Protein AF-A0ABD0RGD9-F1 (afdb_monomer_lite)

pLDDT: mean 90.19, std 5.94, range [71.19, 97.44]

InterPro domains:
  IPR007110 Immunoglobulin-like domain [PS50835] (1-31)
  IPR013783 Immunoglobulin-like fold [G3DSA:2.60.40.10] (1-57)
  IPR036179 Immunoglobulin-like domain superfamily [SSF48726] (2-57)
  IPR050199 Immunoglobulin Heavy Variable [PTHR23266] (3-57)

Secondary structure (DSSP, 8-state):
-----TT----------SS-GGGS-EEEEEE-TTS-EEEEEEEETTTEEEE-GGG--

Structure (mmCIF, N/CA/C/O backbone):
data_AF-A0ABD0RGD9-F1
#
_entry.id   AF-A0ABD0RGD9-F1
#
loop_
_atom_site.group_PDB
_atom_site.id
_atom_site.type_symbol
_atom_site.label_atom_id
_atom_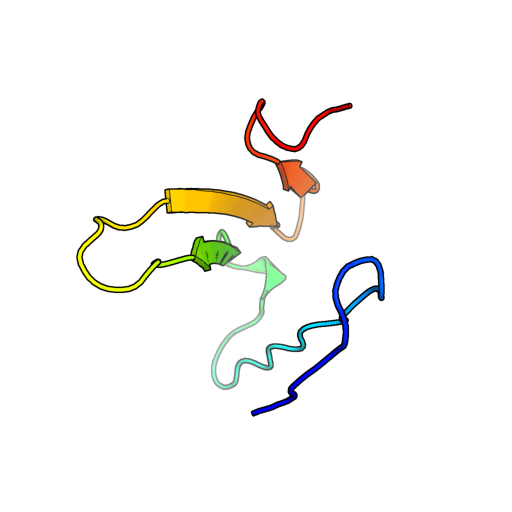site.label_alt_id
_atom_site.label_comp_id
_atom_site.label_asym_id
_atom_site.label_entity_id
_atom_site.label_seq_id
_atom_site.pdbx_PDB_ins_code
_atom_site.Cartn_x
_atom_site.Cartn_y
_atom_site.Cartn_z
_atom_site.occupancy
_atom_site.B_iso_or_equiv
_atom_site.auth_seq_id
_atom_site.auth_comp_id
_atom_site.auth_asym_id
_atom_site.auth_atom_id
_atom_site.pdbx_PDB_model_num
ATOM 1 N N . SER A 1 1 ? -7.832 -14.426 3.535 1.00 73.50 1 SER A N 1
ATOM 2 C CA . SER A 1 1 ? -8.070 -13.170 4.280 1.00 73.50 1 SER A CA 1
ATOM 3 C C . SER A 1 1 ? -7.455 -13.303 5.665 1.00 73.50 1 SER A C 1
ATOM 5 O O . SER A 1 1 ? -7.293 -14.423 6.133 1.00 73.50 1 SER A O 1
ATOM 7 N N . VAL A 1 2 ? -7.072 -12.194 6.300 1.00 84.88 2 VAL A N 1
ATOM 8 C CA . VAL A 1 2 ? -6.504 -12.182 7.660 1.00 84.88 2 VAL A CA 1
ATOM 9 C C . VAL A 1 2 ? -7.400 -11.314 8.539 1.00 84.88 2 VAL A C 1
ATOM 11 O O . VAL A 1 2 ? -7.761 -10.214 8.131 1.00 84.88 2 VAL A O 1
ATOM 14 N N . VAL A 1 3 ? -7.759 -11.806 9.724 1.00 90.75 3 VAL A N 1
ATOM 15 C CA . VAL A 1 3 ? -8.506 -11.052 10.742 1.00 90.75 3 VAL A CA 1
ATOM 16 C C . VAL A 1 3 ? -7.553 -10.755 11.897 1.00 90.75 3 VAL A C 1
ATOM 18 O O . VAL A 1 3 ? -6.859 -11.655 12.367 1.00 90.75 3 VAL A O 1
ATOM 21 N N . LYS A 1 4 ? -7.494 -9.493 12.325 1.00 92.94 4 LYS A N 1
ATOM 22 C CA . LYS A 1 4 ? -6.646 -9.012 13.425 1.00 92.94 4 LYS A CA 1
ATOM 23 C C . LYS A 1 4 ? -7.477 -8.283 14.470 1.00 92.94 4 LYS A C 1
ATOM 25 O O . LYS A 1 4 ? -8.587 -7.835 14.176 1.00 92.94 4 LYS A O 1
ATOM 30 N N . LYS A 1 5 ? -6.941 -8.168 15.685 1.00 95.69 5 LYS A N 1
ATOM 31 C CA . LYS A 1 5 ? -7.578 -7.380 16.744 1.00 95.69 5 LYS A CA 1
ATOM 32 C C . LYS A 1 5 ? -7.389 -5.879 16.479 1.00 95.69 5 LYS A C 1
ATOM 34 O O . LYS A 1 5 ? -6.413 -5.493 15.832 1.00 95.69 5 LYS A O 1
ATOM 39 N N . PRO A 1 6 ? -8.291 -5.013 16.976 1.00 94.06 6 PRO A N 1
ATOM 40 C CA . PRO A 1 6 ? -8.083 -3.568 16.919 1.00 94.06 6 PRO A CA 1
ATOM 41 C C . PRO A 1 6 ? -6.731 -3.175 17.532 1.00 94.06 6 PRO A C 1
ATOM 43 O O . PRO A 1 6 ? -6.377 -3.660 18.603 1.00 94.06 6 PRO A O 1
ATOM 46 N N . GLY A 1 7 ? -5.981 -2.307 16.849 1.00 92.56 7 GLY A N 1
ATOM 47 C CA . GLY A 1 7 ? -4.649 -1.859 17.276 1.00 92.56 7 GLY A CA 1
ATOM 48 C C . GLY A 1 7 ? -3.483 -2.735 16.801 1.00 92.56 7 GLY A C 1
ATOM 49 O O . GLY A 1 7 ? -2.337 -2.311 16.909 1.00 92.56 7 GLY A O 1
ATOM 50 N N . GLU A 1 8 ? -3.741 -3.915 16.231 1.00 95.44 8 GLU A N 1
ATOM 51 C CA . GLU A 1 8 ? -2.692 -4.738 15.624 1.00 95.44 8 GLU A CA 1
ATOM 52 C C . GLU A 1 8 ? -2.386 -4.292 14.186 1.00 95.44 8 GLU A C 1
ATOM 54 O O . GLU A 1 8 ? -3.287 -4.026 13.386 1.00 95.44 8 GLU A O 1
ATOM 59 N N . SER A 1 9 ? -1.100 -4.280 13.832 1.00 91.56 9 SER A N 1
ATOM 60 C CA . SER A 1 9 ? -0.657 -4.009 12.463 1.00 91.56 9 SER A CA 1
ATOM 61 C C . SER A 1 9 ? -0.918 -5.198 11.534 1.00 91.56 9 SER A C 1
ATOM 63 O O . SER A 1 9 ? -0.776 -6.366 11.907 1.00 91.56 9 SER A O 1
ATOM 65 N N . VAL A 1 10 ? -1.254 -4.891 10.281 1.00 90.94 10 VAL A N 1
ATOM 66 C CA . VAL A 1 10 ? -1.427 -5.864 9.195 1.00 90.94 10 VAL A CA 1
ATOM 67 C C . VAL A 1 10 ? -0.499 -5.492 8.048 1.00 90.94 10 VAL A C 1
ATOM 69 O O . VAL A 1 10 ? -0.447 -4.330 7.651 1.00 90.94 10 VAL A O 1
ATOM 72 N N . THR A 1 11 ? 0.162 -6.492 7.467 1.00 92.00 11 THR A N 1
ATOM 73 C CA . THR A 1 11 ? 0.892 -6.348 6.204 1.00 92.00 11 THR A CA 1
ATOM 74 C C . THR A 1 11 ? 0.072 -6.957 5.075 1.00 92.00 11 THR A C 1
ATOM 76 O O . THR A 1 11 ? -0.352 -8.110 5.164 1.00 92.00 11 THR A O 1
ATOM 79 N N . LEU A 1 12 ? -0.150 -6.185 4.013 1.00 89.31 12 LEU A N 1
ATOM 80 C CA . LEU A 1 12 ? -0.769 -6.655 2.775 1.00 89.31 12 LEU A CA 1
ATOM 81 C C . LEU A 1 12 ? 0.314 -6.903 1.722 1.00 89.31 12 LEU A C 1
ATOM 83 O O . LEU A 1 12 ? 1.283 -6.151 1.634 1.00 89.31 12 LEU A O 1
ATOM 87 N N . SER A 1 13 ? 0.137 -7.947 0.916 1.00 88.75 13 SER A N 1
ATOM 88 C CA . SER A 1 13 ? 1.071 -8.337 -0.144 1.00 88.75 13 SER A CA 1
ATOM 89 C C . SER A 1 13 ? 0.324 -8.423 -1.470 1.00 88.75 13 SER A C 1
ATOM 91 O O . SER A 1 13 ? -0.765 -8.992 -1.531 1.00 88.75 13 SER A O 1
ATOM 93 N N . CYS A 1 14 ? 0.905 -7.862 -2.527 1.00 86.44 14 CYS A N 1
ATOM 94 C CA . CYS A 1 14 ? 0.412 -7.971 -3.896 1.00 86.44 14 CYS A CA 1
ATOM 95 C C . CYS A 1 14 ? 1.559 -8.480 -4.772 1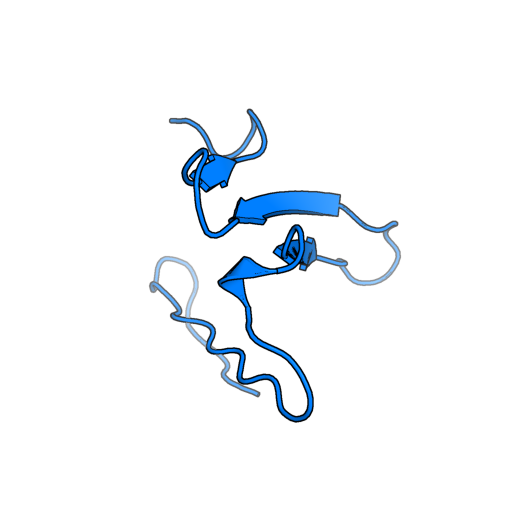.00 86.44 14 CYS A C 1
ATOM 97 O O . CYS A 1 14 ? 2.703 -8.076 -4.577 1.00 86.44 14 CYS A O 1
ATOM 99 N N . THR A 1 15 ? 1.264 -9.361 -5.722 1.00 89.75 15 THR A N 1
ATOM 100 C CA . THR A 1 15 ? 2.222 -9.859 -6.714 1.00 89.75 15 THR A CA 1
ATOM 101 C C . THR A 1 15 ? 1.565 -9.745 -8.077 1.00 89.75 15 THR A C 1
ATOM 103 O O . THR A 1 15 ? 0.410 -10.134 -8.236 1.00 89.75 15 THR A O 1
ATOM 106 N N . VAL A 1 16 ? 2.288 -9.199 -9.052 1.00 88.44 16 VAL A N 1
ATOM 107 C CA . VAL A 1 16 ? 1.813 -9.070 -10.434 1.00 88.44 16 VAL A CA 1
A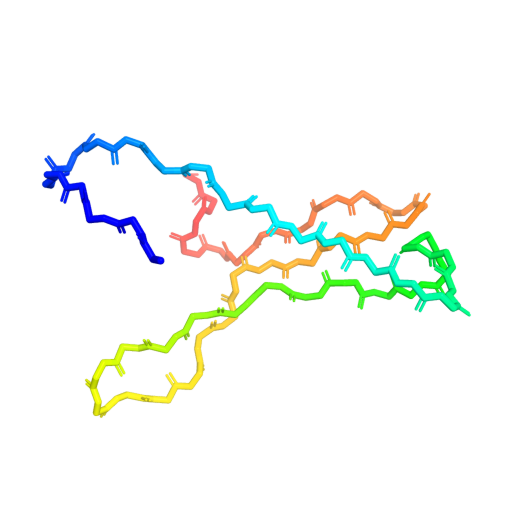TOM 108 C C . VAL A 1 16 ? 2.616 -9.996 -11.336 1.00 88.44 16 VAL A C 1
ATOM 110 O O . VAL A 1 16 ? 3.788 -10.269 -11.075 1.00 88.44 16 VAL A O 1
ATOM 113 N N . SER A 1 17 ? 1.982 -10.475 -12.398 1.00 93.44 17 SER A N 1
ATOM 114 C CA . SER A 1 17 ? 2.604 -11.274 -13.449 1.00 93.44 17 SER A CA 1
ATOM 115 C C . SER A 1 17 ? 2.281 -10.664 -14.814 1.00 93.44 17 SER A C 1
ATOM 117 O O . SER A 1 17 ? 1.264 -9.995 -14.984 1.00 93.44 17 SER A O 1
ATOM 119 N N . GLY A 1 18 ? 3.173 -10.855 -15.789 1.00 93.38 18 GLY A N 1
ATOM 120 C CA . GLY A 1 18 ? 3.006 -10.333 -17.152 1.00 93.38 18 GLY A CA 1
ATOM 121 C C . GLY A 1 18 ? 3.468 -8.886 -17.367 1.00 93.38 18 GLY A C 1
ATOM 122 O O . GLY A 1 18 ? 3.533 -8.445 -18.508 1.00 93.38 18 GLY A O 1
ATOM 123 N N . PHE A 1 19 ? 3.840 -8.161 -16.309 1.00 88.44 19 PHE A N 1
ATOM 124 C CA . PHE A 1 19 ? 4.482 -6.847 -16.396 1.00 88.44 19 PHE A CA 1
ATOM 125 C C . PHE A 1 19 ? 5.335 -6.562 -15.153 1.00 88.44 19 PHE A C 1
ATOM 127 O O . PHE A 1 19 ? 5.196 -7.227 -14.125 1.00 88.44 19 PHE A O 1
ATOM 134 N N . SER A 1 20 ? 6.217 -5.564 -15.241 1.00 88.06 20 SER A N 1
ATOM 135 C CA . SER A 1 20 ? 6.983 -5.088 -14.086 1.00 88.06 20 SER A CA 1
ATOM 136 C C . SER A 1 20 ? 6.159 -4.090 -13.275 1.00 88.06 20 SER A C 1
ATOM 138 O O . SER A 1 20 ? 5.640 -3.128 -13.838 1.00 88.06 20 SER A O 1
ATOM 140 N N . MET A 1 21 ? 6.092 -4.246 -11.946 1.00 84.31 21 MET A N 1
ATOM 141 C CA . MET A 1 21 ? 5.440 -3.253 -11.069 1.00 84.31 21 MET A CA 1
ATOM 142 C C . MET A 1 21 ? 6.023 -1.846 -11.227 1.00 84.31 21 MET A C 1
ATOM 144 O O . MET A 1 21 ? 5.331 -0.871 -10.969 1.00 84.31 21 MET A O 1
ATOM 148 N N . SER A 1 22 ? 7.284 -1.731 -11.655 1.00 84.31 22 SER A N 1
ATOM 149 C CA . SER A 1 22 ? 7.919 -0.435 -11.902 1.00 84.31 22 SER A CA 1
ATOM 150 C C . SER A 1 22 ? 7.386 0.282 -13.144 1.00 84.31 22 SER A C 1
ATOM 152 O O . SER A 1 22 ? 7.607 1.481 -13.280 1.00 84.31 22 SER A O 1
ATOM 154 N N . SER A 1 23 ? 6.697 -0.425 -14.044 1.00 88.44 23 SER A N 1
ATOM 155 C CA . SER A 1 23 ? 6.196 0.124 -15.308 1.00 88.44 23 SER A CA 1
ATOM 156 C C . SER A 1 23 ? 4.892 0.910 -15.164 1.00 88.44 23 SER A C 1
ATOM 158 O O . SER A 1 23 ? 4.518 1.612 -16.099 1.00 88.44 23 SER A O 1
ATOM 160 N N . TYR A 1 24 ? 4.196 0.803 -14.028 1.00 87.38 24 TYR A N 1
ATOM 161 C CA . TYR A 1 24 ? 2.890 1.426 -13.821 1.00 87.38 24 TYR A CA 1
ATOM 162 C C . TYR A 1 24 ? 2.750 2.010 -12.419 1.00 87.38 24 TYR A C 1
ATOM 164 O O . TYR A 1 24 ? 3.415 1.592 -11.472 1.00 87.38 24 TYR A O 1
ATOM 172 N N . PHE A 1 25 ? 1.824 2.958 -12.279 1.00 90.44 25 PHE A N 1
ATOM 173 C CA . PHE A 1 25 ? 1.381 3.415 -10.971 1.00 90.44 25 PHE A CA 1
ATOM 174 C C . PHE A 1 25 ? 0.526 2.331 -10.316 1.00 90.44 25 PHE A C 1
ATOM 176 O O . PHE A 1 25 ? -0.555 1.993 -10.799 1.00 90.44 25 PHE A O 1
ATOM 183 N N . MET A 1 26 ? 0.996 1.807 -9.189 1.00 91.31 26 MET A N 1
ATOM 184 C CA . MET A 1 26 ? 0.279 0.805 -8.413 1.00 91.31 26 MET A CA 1
ATOM 185 C C . MET A 1 26 ? -0.480 1.498 -7.287 1.00 91.31 26 MET A C 1
ATOM 187 O O . MET A 1 26 ? 0.127 2.068 -6.381 1.00 91.31 26 MET A O 1
ATOM 191 N N . HIS A 1 27 ? -1.810 1.459 -7.342 1.00 92.69 27 HIS A N 1
ATOM 192 C CA . HIS A 1 27 ? -2.674 2.117 -6.363 1.00 92.69 27 HIS A CA 1
ATOM 193 C C . HIS A 1 27 ? -3.199 1.131 -5.317 1.00 92.69 27 HIS A C 1
ATOM 195 O O . HIS A 1 27 ? -3.649 0.036 -5.648 1.00 92.69 27 HIS A O 1
ATOM 201 N N . TRP A 1 28 ? -3.216 1.567 -4.057 1.00 93.31 28 TRP A N 1
ATOM 202 C CA . TRP A 1 28 ? -3.932 0.903 -2.973 1.00 93.31 28 TRP A CA 1
ATOM 203 C C . TRP A 1 28 ? -5.227 1.654 -2.674 1.00 93.31 28 TRP A C 1
ATOM 205 O O . TRP A 1 28 ? -5.241 2.878 -2.518 1.00 93.31 28 TRP A O 1
ATOM 215 N N . ILE A 1 29 ? -6.318 0.901 -2.577 1.00 95.44 29 ILE A N 1
ATOM 216 C CA . ILE A 1 29 ? -7.651 1.398 -2.239 1.00 95.44 29 ILE A CA 1
ATOM 217 C C . ILE A 1 29 ? -8.267 0.494 -1.171 1.00 95.44 29 ILE A C 1
ATOM 219 O O . ILE A 1 29 ? -7.975 -0.701 -1.119 1.00 95.44 29 ILE A O 1
ATOM 223 N N . ARG A 1 30 ? -9.135 1.050 -0.326 1.00 94.38 30 ARG A N 1
ATOM 224 C CA . ARG A 1 30 ? -9.989 0.271 0.583 1.00 94.38 30 ARG A CA 1
ATOM 225 C C . ARG A 1 30 ? -11.445 0.620 0.372 1.00 94.38 30 ARG A C 1
ATOM 227 O O . ARG A 1 30 ? -11.784 1.750 0.038 1.00 94.38 30 ARG A O 1
ATOM 234 N N . GLN A 1 31 ? -12.306 -0.341 0.662 1.00 95.81 31 GLN A N 1
ATOM 235 C CA . GLN A 1 31 ? -13.743 -0.141 0.691 1.00 95.81 31 GLN A CA 1
ATOM 236 C C . GLN A 1 31 ? -14.289 -0.669 2.011 1.00 95.81 31 GLN A C 1
ATOM 238 O O . GLN A 1 31 ? -14.036 -1.814 2.382 1.00 95.81 31 GLN A O 1
ATOM 243 N N . LYS A 1 32 ? -15.033 0.172 2.729 1.00 94.25 32 LYS A N 1
ATOM 244 C CA . LYS A 1 32 ? -15.779 -0.255 3.919 1.00 94.25 32 LYS A CA 1
ATOM 245 C C . LYS A 1 32 ? -17.161 -0.764 3.487 1.00 94.25 32 LYS A C 1
ATOM 247 O O . LYS A 1 32 ? -17.688 -0.264 2.490 1.00 94.25 32 LYS A O 1
ATOM 252 N N . PRO A 1 33 ? -17.781 -1.701 4.228 1.00 96.38 33 PRO A N 1
ATOM 253 C CA . PRO A 1 33 ? -19.143 -2.144 3.938 1.00 96.38 33 PRO A CA 1
ATOM 254 C C . PRO A 1 33 ? -20.106 -0.953 3.801 1.00 96.38 33 PRO A C 1
ATOM 256 O O . PRO A 1 33 ? -20.142 -0.078 4.667 1.00 96.38 33 PRO A O 1
ATOM 259 N N . GLY A 1 34 ? -20.843 -0.888 2.689 1.00 97.44 34 GLY A N 1
ATOM 260 C CA . GLY A 1 34 ? -21.796 0.194 2.405 1.00 97.44 34 GLY A CA 1
ATOM 261 C C . GLY A 1 34 ? -21.179 1.566 2.094 1.00 97.44 34 GLY A C 1
ATOM 262 O O . GLY A 1 34 ? -21.899 2.563 2.099 1.00 97.44 34 GLY A O 1
ATOM 263 N N . LYS A 1 35 ? -19.865 1.658 1.848 1.00 96.50 35 LYS A N 1
ATOM 264 C CA . LYS A 1 35 ? -19.173 2.907 1.486 1.00 96.50 35 LYS A CA 1
ATOM 265 C C . LYS A 1 35 ? -18.525 2.819 0.100 1.00 96.50 35 LYS A C 1
ATOM 267 O O . LYS A 1 35 ? -18.327 1.734 -0.450 1.00 96.50 35 LYS A O 1
ATOM 272 N N . GLY A 1 36 ? -18.202 3.987 -0.455 1.00 96.31 36 GLY A N 1
ATOM 273 C CA . GLY A 1 36 ? -17.423 4.109 -1.686 1.00 96.31 36 GLY A CA 1
ATOM 274 C C . GLY A 1 36 ? -15.960 3.694 -1.506 1.00 96.31 36 GLY A C 1
ATOM 275 O O . GLY A 1 36 ? -15.514 3.373 -0.402 1.00 96.31 36 GLY A O 1
ATOM 276 N N . LEU A 1 37 ? -15.219 3.705 -2.613 1.00 97.00 37 LEU A N 1
ATOM 277 C CA . LEU A 1 37 ? -13.782 3.448 -2.617 1.00 97.00 37 LEU A CA 1
ATOM 278 C C . LEU A 1 37 ? -13.035 4.628 -1.985 1.00 97.00 37 LEU A C 1
ATOM 280 O O . LEU A 1 37 ? -13.243 5.779 -2.358 1.00 97.00 37 LEU A O 1
ATOM 284 N N . GLU A 1 38 ? -12.141 4.330 -1.048 1.00 96.81 38 GLU A N 1
ATOM 285 C CA . GLU A 1 38 ? -11.220 5.287 -0.440 1.00 96.81 38 GLU A CA 1
ATOM 286 C C . GLU A 1 38 ? -9.804 5.008 -0.956 1.00 96.81 38 GLU A C 1
ATOM 288 O O . GLU A 1 38 ? -9.300 3.885 -0.844 1.00 96.81 38 GLU A O 1
ATOM 293 N N . TRP A 1 39 ? -9.146 6.029 -1.504 1.00 96.06 39 TRP A N 1
ATOM 294 C CA . TRP A 1 39 ? -7.749 5.928 -1.920 1.00 96.06 39 TRP A CA 1
ATOM 295 C C . TRP A 1 39 ? -6.810 5.947 -0.706 1.00 96.06 39 TRP A C 1
ATOM 297 O O . TRP A 1 39 ? -6.983 6.758 0.201 1.00 96.06 39 TRP A O 1
ATOM 307 N N . ILE A 1 40 ? -5.830 5.037 -0.686 1.00 95.25 40 ILE A N 1
ATOM 308 C CA . ILE A 1 40 ? -4.830 4.893 0.388 1.00 95.25 40 ILE A CA 1
ATOM 309 C C . ILE A 1 40 ? -3.499 5.493 -0.043 1.00 95.25 40 ILE A C 1
ATOM 311 O O . ILE A 1 40 ? -2.845 6.180 0.737 1.00 95.25 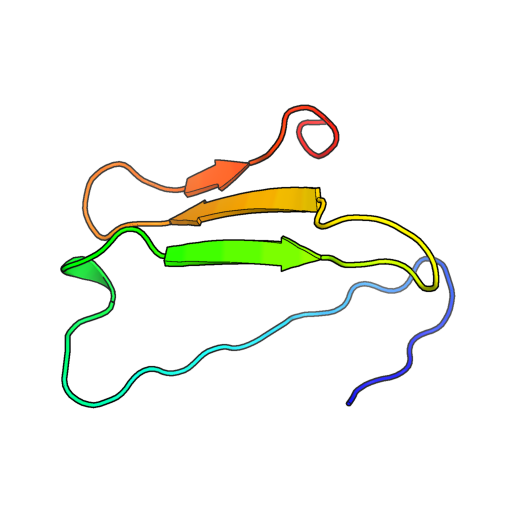40 ILE A O 1
ATOM 315 N N . GLY A 1 41 ? -3.070 5.196 -1.265 1.00 94.31 41 GLY 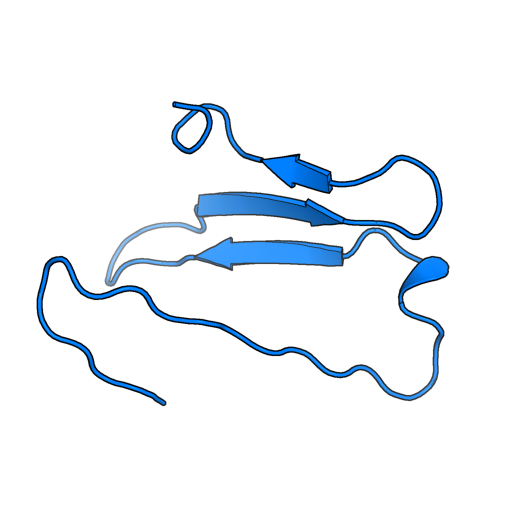A N 1
ATOM 316 C CA . GLY A 1 41 ? -1.755 5.585 -1.737 1.00 94.31 41 GLY A CA 1
ATOM 317 C C . GLY A 1 41 ? -1.424 5.016 -3.106 1.00 94.31 41 GLY A C 1
ATOM 318 O O . GLY A 1 41 ? -2.189 4.230 -3.676 1.00 94.31 41 GLY A O 1
ATOM 319 N N . ARG A 1 42 ? -0.276 5.424 -3.637 1.00 92.44 42 ARG A N 1
ATOM 320 C CA . ARG A 1 42 ? 0.312 4.848 -4.844 1.00 92.44 42 ARG A CA 1
ATOM 321 C C . ARG A 1 42 ? 1.813 4.669 -4.684 1.00 92.44 42 ARG A C 1
ATOM 323 O O . ARG A 1 42 ? 2.459 5.459 -3.998 1.00 92.44 42 ARG A O 1
ATOM 330 N N . ILE A 1 43 ? 2.341 3.657 -5.351 1.00 90.06 43 ILE A N 1
ATOM 331 C CA . ILE A 1 43 ? 3.772 3.421 -5.509 1.00 90.06 43 ILE A CA 1
ATOM 332 C C . ILE A 1 43 ? 4.078 3.242 -6.992 1.00 90.06 43 ILE A C 1
ATOM 334 O O . ILE A 1 43 ? 3.273 2.673 -7.731 1.00 90.06 43 ILE A O 1
ATOM 338 N N . ASP A 1 44 ? 5.231 3.730 -7.427 1.00 85.62 44 ASP A N 1
ATOM 339 C CA . ASP A 1 44 ? 5.795 3.404 -8.733 1.00 85.62 44 ASP A CA 1
ATOM 340 C C . ASP A 1 44 ? 7.307 3.219 -8.664 1.00 85.62 44 ASP A C 1
ATOM 342 O O . ASP A 1 44 ? 7.934 3.422 -7.623 1.00 85.62 44 ASP A O 1
ATOM 346 N N . GLY A 1 45 ? 7.880 2.791 -9.787 1.00 79.88 45 GLY A N 1
ATOM 347 C CA . GLY A 1 45 ? 9.287 2.433 -9.876 1.00 79.88 45 GLY A CA 1
ATOM 348 C C . GLY A 1 45 ? 10.282 3.590 -9.803 1.00 79.88 45 GLY A C 1
ATOM 349 O O . GLY A 1 45 ? 11.474 3.303 -9.790 1.00 79.88 45 GLY A O 1
ATOM 350 N N . GLY A 1 46 ? 9.851 4.859 -9.795 1.00 76.56 46 GLY A N 1
ATOM 351 C CA . GLY A 1 46 ? 10.771 5.991 -9.978 1.00 76.56 46 GLY A CA 1
ATOM 352 C C . GLY A 1 46 ? 10.542 7.215 -9.088 1.00 76.56 46 GLY A C 1
ATOM 353 O O . GLY A 1 46 ? 11.508 7.881 -8.732 1.00 76.56 46 GLY A O 1
ATOM 354 N N . THR A 1 47 ? 9.302 7.525 -8.711 1.00 75.56 47 THR A N 1
ATOM 355 C CA . THR A 1 47 ? 8.939 8.741 -7.959 1.00 75.56 47 THR A CA 1
ATOM 356 C C . THR A 1 47 ? 8.660 8.493 -6.475 1.00 75.56 47 THR A C 1
ATOM 358 O O . THR A 1 47 ? 8.519 9.447 -5.712 1.00 75.56 47 THR A O 1
ATOM 361 N N . GLY A 1 48 ? 8.647 7.230 -6.036 1.00 83.19 48 GLY A N 1
ATOM 362 C CA . GLY A 1 48 ? 8.494 6.853 -4.631 1.00 83.19 48 GLY A CA 1
ATOM 363 C C . GLY A 1 48 ? 7.058 6.489 -4.247 1.00 83.19 48 GLY A C 1
ATOM 364 O O . GLY A 1 48 ? 6.259 6.055 -5.076 1.00 83.19 48 GLY A O 1
ATOM 365 N N . THR A 1 49 ? 6.743 6.602 -2.954 1.00 90.50 49 THR A N 1
ATOM 366 C CA . THR A 1 49 ? 5.428 6.240 -2.401 1.00 90.50 49 THR A CA 1
ATOM 367 C C . THR A 1 49 ? 4.698 7.481 -1.907 1.00 90.50 49 THR A C 1
ATOM 369 O O . THR A 1 49 ? 5.258 8.269 -1.149 1.00 90.50 49 THR A O 1
ATOM 372 N N . ILE A 1 50 ? 3.436 7.636 -2.309 1.00 92.56 50 ILE A N 1
ATOM 373 C CA . ILE A 1 50 ? 2.560 8.727 -1.870 1.00 92.56 50 ILE A CA 1
ATOM 374 C C . ILE A 1 50 ? 1.369 8.125 -1.135 1.00 92.56 50 ILE A C 1
ATOM 376 O O . ILE A 1 50 ? 0.724 7.212 -1.652 1.00 92.56 50 ILE A O 1
ATOM 380 N N . PHE A 1 51 ? 1.049 8.671 0.035 1.00 93.88 51 PHE A N 1
ATOM 381 C CA . PHE A 1 51 ? -0.111 8.275 0.832 1.00 93.88 51 PHE A CA 1
ATOM 382 C C . PHE A 1 51 ? -1.193 9.351 0.829 1.00 93.88 51 PHE A C 1
ATOM 384 O O . PHE A 1 51 ? -0.900 10.539 0.686 1.00 93.88 51 PHE A O 1
ATOM 391 N N . ALA A 1 52 ? -2.441 8.936 1.0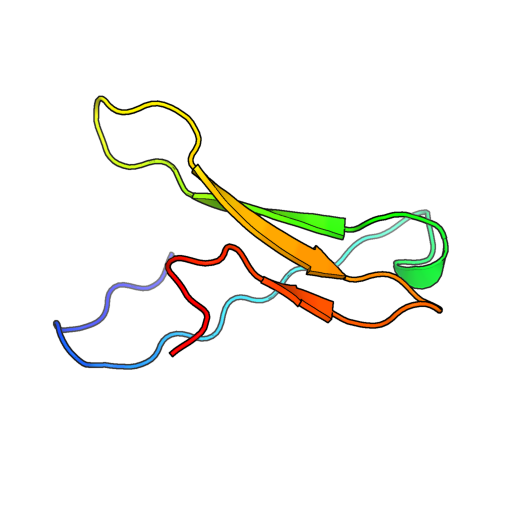30 1.00 95.00 52 ALA A N 1
ATOM 392 C CA . ALA A 1 52 ? -3.544 9.835 1.321 1.00 95.00 52 ALA A CA 1
ATOM 393 C C . ALA A 1 52 ? -3.239 10.662 2.572 1.00 95.00 52 ALA A C 1
ATOM 395 O O . ALA A 1 52 ? -2.684 10.147 3.541 1.00 95.00 52 ALA A O 1
ATOM 396 N N . GLN A 1 53 ? -3.646 11.931 2.568 1.00 93.62 53 GLN A N 1
ATOM 397 C CA . GLN A 1 53 ? -3.366 12.860 3.664 1.00 93.62 53 GLN A CA 1
ATOM 398 C C . GLN A 1 53 ? -3.906 12.365 5.014 1.00 93.62 53 GLN A C 1
ATOM 400 O O . GLN A 1 53 ? -3.284 12.584 6.038 1.00 93.62 53 GLN A O 1
ATOM 405 N N . SER A 1 54 ? -5.011 11.615 5.018 1.00 90.00 54 SER A N 1
ATOM 406 C CA . SER A 1 54 ? -5.582 10.997 6.226 1.00 90.00 54 SER A CA 1
ATOM 407 C C . SER A 1 54 ? -4.717 9.900 6.861 1.00 90.00 54 SER A C 1
ATOM 409 O O . SER A 1 54 ? -5.051 9.411 7.938 1.00 90.00 54 SER A O 1
ATOM 411 N N . LEU A 1 55 ? -3.655 9.474 6.177 1.00 88.56 55 LEU A N 1
ATOM 412 C CA . LEU A 1 55 ? -2.685 8.479 6.635 1.00 88.56 55 LEU A CA 1
ATOM 413 C C . LEU A 1 55 ? -1.290 9.080 6.837 1.00 88.56 55 LEU A C 1
ATOM 415 O O . LEU A 1 55 ? -0.397 8.384 7.314 1.00 88.56 55 LEU A O 1
ATOM 419 N N . GLN A 1 56 ? -1.097 10.342 6.453 1.00 83.75 56 GLN A N 1
ATOM 420 C CA . GLN A 1 56 ? 0.091 11.109 6.797 1.00 83.75 56 GLN A CA 1
ATOM 421 C C . GLN A 1 56 ? -0.144 11.629 8.220 1.00 83.75 56 GLN A C 1
ATOM 423 O O . GLN A 1 56 ? -1.144 12.304 8.458 1.00 83.75 56 GLN A O 1
ATOM 428 N N . GLY A 1 57 ? 0.693 11.184 9.162 1.00 71.19 57 GLY A N 1
ATOM 429 C CA . GLY A 1 57 ? 0.556 11.484 10.593 1.00 71.19 57 GLY A CA 1
ATOM 430 C C . GLY A 1 57 ? 0.642 12.966 10.923 1.00 71.19 57 GLY A C 1
ATOM 431 O O . GLY A 1 57 ? 1.334 13.695 10.177 1.00 71.19 57 GLY A O 1
#

Radius of gyration: 13.57 Å; chains: 1; bounding box: 33×26×34 Å

Organism: Cirrhinus mrigala (NCBI:txid683832)

Foldseek 3Di:
DDDDDPPDDDDDDDDDPPDDQQVDWDWDWDDDVPGDIDTAWTAHNPPGIDGDPVPVD

Sequence (57 aa):
SVVKKPGESVTLSCTVSGFSMSSYFMHWIRQKPGKGLEWIGRIDGGTGTIFAQSLQG